Protein AF-A0A925VPJ5-F1 (afdb_monomer_lite)

pLDDT: mean 89.44, std 8.4, range [57.41, 96.25]

Foldseek 3Di:
DDDPPFQCVVCLVVVLVCVVVDVDDDDDDDPPRCCQPVNLVSVVPRVVCPPHDDDDDDDDPPDD

Secondary structure (DSSP, 8-state):
-PPPS-GGGGGHHHHHHHHHH-S-------TTSSHHHHHHHHHHT-GGGTT-----PPPPP---

Structure (mmCIF, N/CA/C/O backbone):
data_AF-A0A925VPJ5-F1
#
_entry.id   AF-A0A925VPJ5-F1
#
loop_
_atom_site.group_PDB
_atom_site.id
_atom_site.type_symbol
_atom_site.label_atom_id
_atom_site.label_alt_id
_atom_site.label_comp_id
_atom_site.label_asym_id
_atom_site.label_entity_id
_atom_site.label_seq_id
_atom_site.pdbx_PDB_ins_code
_atom_site.Cartn_x
_atom_site.Cartn_y
_atom_site.Cartn_z
_atom_site.occupancy
_atom_site.B_iso_or_equiv
_atom_site.auth_seq_id
_atom_site.auth_comp_id
_atom_site.auth_asym_id
_atom_site.auth_atom_id
_atom_site.pdbx_PDB_model_num
ATOM 1 N N . MET A 1 1 ? -11.401 4.837 -8.955 1.00 64.94 1 MET A N 1
ATOM 2 C CA . MET A 1 1 ? -10.529 5.840 -9.626 1.00 64.94 1 MET A CA 1
ATOM 3 C C . MET A 1 1 ? -9.815 5.254 -10.856 1.00 64.94 1 MET A C 1
ATOM 5 O O . MET A 1 1 ? -9.653 4.042 -10.909 1.00 64.94 1 MET A O 1
ATOM 9 N N . ARG A 1 2 ? -9.366 6.056 -11.842 1.00 79.12 2 ARG A N 1
ATOM 10 C CA . ARG A 1 2 ? -8.350 5.607 -12.828 1.00 79.12 2 ARG A CA 1
ATOM 11 C C . ARG A 1 2 ? -6.965 5.997 -12.309 1.00 79.12 2 ARG A C 1
ATOM 13 O O . ARG A 1 2 ? -6.746 7.173 -12.033 1.00 79.12 2 ARG A O 1
ATOM 20 N N . TYR A 1 3 ? -6.064 5.029 -12.173 1.00 83.06 3 TYR A N 1
ATOM 21 C CA . TYR A 1 3 ? -4.673 5.273 -11.783 1.00 83.06 3 TYR A CA 1
ATOM 22 C C . TYR A 1 3 ? -3.810 5.582 -13.017 1.00 83.06 3 TYR A C 1
ATOM 24 O O . TYR A 1 3 ? -4.136 5.105 -14.106 1.00 83.06 3 TYR A O 1
ATOM 32 N N . PRO A 1 4 ? -2.726 6.366 -12.873 1.00 82.56 4 PRO A N 1
ATOM 33 C CA . PRO A 1 4 ? -1.707 6.469 -13.914 1.00 82.56 4 PRO A CA 1
ATOM 34 C C . PRO A 1 4 ? -1.112 5.087 -14.219 1.00 82.56 4 PRO A C 1
ATOM 36 O O . PRO A 1 4 ? -1.050 4.234 -13.331 1.00 82.56 4 PRO A O 1
ATOM 39 N N . ASP A 1 5 ? -0.670 4.883 -15.461 1.00 87.06 5 ASP A N 1
ATOM 40 C CA . ASP A 1 5 ? -0.068 3.624 -15.909 1.00 87.06 5 ASP A CA 1
ATOM 41 C C . ASP A 1 5 ? 1.310 3.438 -15.256 1.00 87.06 5 ASP A C 1
ATOM 43 O O . ASP A 1 5 ? 2.329 3.954 -15.718 1.00 87.06 5 ASP A O 1
ATOM 47 N N . LEU A 1 6 ? 1.311 2.795 -14.087 1.00 91.50 6 LEU A N 1
ATOM 48 C CA . LEU A 1 6 ? 2.491 2.538 -13.268 1.00 91.50 6 LEU A CA 1
ATOM 49 C C . LEU A 1 6 ? 2.565 1.049 -12.918 1.00 91.50 6 LEU A C 1
ATOM 51 O O . LEU A 1 6 ? 1.520 0.444 -12.657 1.00 91.50 6 LEU A O 1
ATOM 55 N N . PRO A 1 7 ? 3.774 0.463 -12.802 1.00 92.50 7 PRO A N 1
ATOM 56 C CA . PRO A 1 7 ? 3.941 -0.973 -12.562 1.00 92.50 7 PRO A CA 1
ATOM 57 C C . PRO A 1 7 ? 3.186 -1.513 -11.340 1.00 92.50 7 PRO A C 1
ATOM 59 O O . PRO A 1 7 ? 2.747 -2.658 -11.338 1.00 92.50 7 PRO A O 1
ATOM 62 N N . ILE A 1 8 ? 2.996 -0.693 -10.300 1.00 94.00 8 ILE A N 1
ATOM 63 C CA . ILE A 1 8 ? 2.283 -1.101 -9.083 1.00 94.00 8 ILE A CA 1
ATOM 64 C C . ILE A 1 8 ? 0.791 -1.392 -9.302 1.00 94.00 8 ILE A C 1
ATOM 66 O O . ILE A 1 8 ? 0.193 -2.113 -8.508 1.00 94.00 8 ILE A O 1
ATOM 70 N N . THR A 1 9 ? 0.178 -0.847 -10.358 1.00 93.12 9 THR A N 1
ATOM 71 C CA . THR A 1 9 ? -1.267 -0.987 -10.613 1.00 93.12 9 THR A CA 1
ATOM 72 C C . THR A 1 9 ? -1.697 -2.445 -10.765 1.00 93.12 9 THR A C 1
ATOM 74 O O . THR A 1 9 ? -2.749 -2.819 -10.250 1.00 93.12 9 THR A O 1
ATOM 77 N N . ALA A 1 10 ? -0.849 -3.281 -11.370 1.00 92.12 10 ALA A N 1
ATOM 78 C CA . ALA A 1 10 ? -1.094 -4.711 -11.531 1.00 92.12 10 ALA A CA 1
ATOM 79 C C . ALA A 1 10 ? -1.178 -5.466 -10.190 1.00 92.12 10 ALA A C 1
ATOM 81 O O . ALA A 1 10 ? -1.868 -6.474 -10.106 1.00 92.12 10 ALA A O 1
ATOM 82 N N . ALA A 1 11 ? -0.525 -4.966 -9.135 1.00 93.06 11 ALA A N 1
ATOM 83 C CA . ALA A 1 11 ? -0.510 -5.592 -7.812 1.00 93.06 11 ALA A CA 1
ATOM 84 C C . ALA A 1 11 ? -1.647 -5.111 -6.886 1.00 93.06 11 ALA A C 1
ATOM 86 O O . ALA A 1 11 ? -1.800 -5.631 -5.780 1.00 93.06 11 ALA A O 1
ATOM 87 N N . LEU A 1 12 ? -2.438 -4.107 -7.291 1.00 92.94 12 LEU A N 1
ATOM 88 C CA . LEU A 1 12 ? -3.487 -3.535 -6.437 1.00 92.94 12 LEU A CA 1
ATOM 89 C C . LEU A 1 12 ? -4.616 -4.516 -6.081 1.00 92.94 12 LEU A C 1
ATOM 91 O O . LEU A 1 12 ? -5.009 -4.512 -4.914 1.00 92.94 12 LEU A O 1
ATOM 95 N N . PRO A 1 13 ? -5.151 -5.342 -7.006 1.00 93.81 13 PRO A N 1
ATOM 96 C CA . PRO A 1 13 ? -6.224 -6.276 -6.661 1.00 93.81 13 PRO A CA 1
ATOM 97 C C . PRO A 1 13 ? -5.806 -7.267 -5.566 1.00 93.81 13 PRO A C 1
ATOM 99 O O . PRO A 1 13 ? -6.536 -7.459 -4.589 1.00 93.81 13 PRO A O 1
ATOM 102 N N . ASP A 1 14 ? -4.599 -7.819 -5.686 1.00 95.38 14 ASP A N 1
ATOM 103 C CA . ASP A 1 14 ? -4.038 -8.765 -4.721 1.00 95.38 14 ASP A CA 1
ATOM 104 C C . ASP A 1 14 ? -3.756 -8.083 -3.380 1.00 95.38 14 ASP A C 1
ATOM 106 O O . ASP A 1 14 ? -4.109 -8.610 -2.325 1.00 95.38 14 ASP A O 1
ATOM 110 N N . LEU A 1 15 ? -3.199 -6.867 -3.406 1.00 94.88 15 LEU A N 1
ATOM 111 C CA . LEU A 1 15 ? -2.958 -6.066 -2.206 1.00 94.88 15 LEU A CA 1
ATOM 112 C C . LEU A 1 15 ? -4.254 -5.769 -1.437 1.00 94.88 15 LEU A C 1
ATOM 114 O O . LEU A 1 15 ? -4.297 -5.930 -0.217 1.00 94.88 15 LEU A O 1
ATOM 118 N N . LEU A 1 16 ? -5.307 -5.331 -2.132 1.00 94.38 16 LEU A N 1
ATOM 119 C CA . LEU A 1 16 ? -6.592 -4.999 -1.512 1.00 94.38 16 LEU A CA 1
ATOM 120 C C . LEU A 1 16 ? -7.269 -6.235 -0.920 1.00 94.38 16 LEU A C 1
ATOM 122 O O . LEU A 1 16 ? -7.815 -6.158 0.181 1.00 94.38 16 LEU A O 1
ATOM 126 N N . THR A 1 17 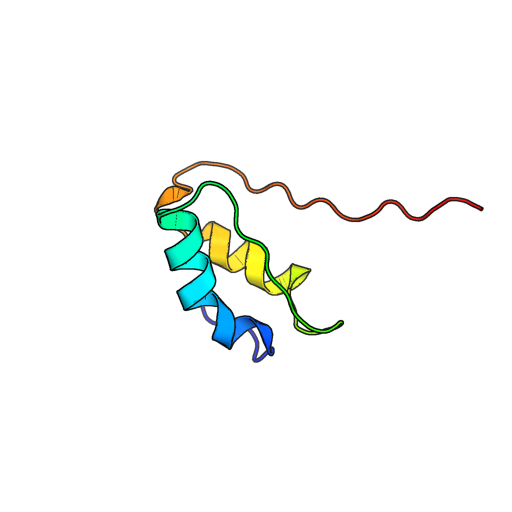? -7.192 -7.366 -1.622 1.00 95.38 17 THR A N 1
ATOM 127 C CA . THR A 1 17 ? -7.713 -8.654 -1.149 1.00 95.38 17 THR A CA 1
ATOM 128 C C . THR A 1 17 ? -6.958 -9.119 0.094 1.00 95.38 17 THR A C 1
ATOM 130 O O . THR A 1 17 ? -7.57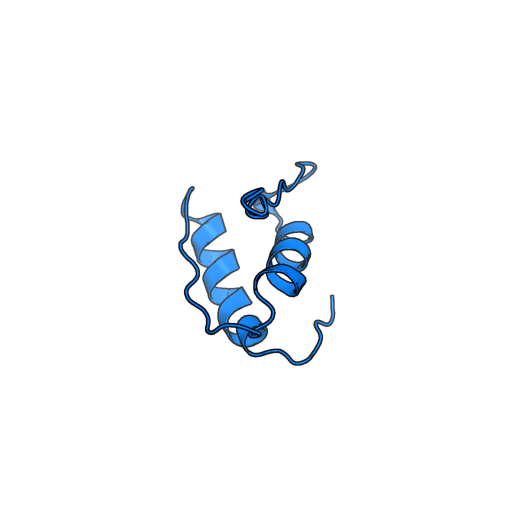6 -9.474 1.097 1.00 95.38 17 THR A O 1
ATOM 133 N N . ALA A 1 18 ? -5.625 -9.046 0.077 1.00 96.25 18 ALA A N 1
ATOM 134 C CA . ALA A 1 18 ? -4.798 -9.431 1.212 1.00 96.25 18 ALA A CA 1
ATOM 135 C C . ALA A 1 18 ? -5.053 -8.544 2.442 1.00 96.25 18 ALA A C 1
ATOM 137 O O . ALA A 1 18 ? -5.176 -9.068 3.543 1.00 96.25 18 ALA A O 1
ATOM 138 N N . LEU A 1 19 ? -5.207 -7.225 2.275 1.00 95.31 19 LEU A N 1
ATOM 139 C CA . LEU A 1 19 ? -5.518 -6.310 3.386 1.00 95.31 19 LEU A CA 1
ATOM 140 C C . LEU A 1 19 ? -6.950 -6.450 3.920 1.00 95.31 19 LEU A C 1
ATOM 142 O O . LEU A 1 19 ? -7.211 -6.076 5.058 1.00 95.31 19 LEU A O 1
ATOM 146 N N . ALA A 1 20 ? -7.879 -6.989 3.127 1.00 94.56 20 ALA A N 1
ATOM 147 C CA . ALA A 1 20 ? -9.213 -7.323 3.619 1.00 94.56 20 ALA A CA 1
ATOM 148 C C . ALA A 1 20 ? -9.208 -8.577 4.515 1.00 94.56 20 ALA A C 1
ATOM 150 O O . ALA A 1 20 ? -10.064 -8.705 5.387 1.00 94.56 20 ALA A O 1
ATOM 151 N N . ALA A 1 21 ? -8.258 -9.495 4.302 1.00 96.12 21 ALA A N 1
ATOM 152 C CA . ALA A 1 21 ? -8.147 -10.760 5.032 1.00 96.12 21 ALA A CA 1
ATOM 153 C C . ALA A 1 21 ? -7.085 -10.749 6.148 1.00 96.12 21 ALA A C 1
ATOM 155 O O . ALA A 1 21 ? -7.129 -11.585 7.053 1.00 96.12 21 ALA A O 1
ATOM 156 N N . HIS A 1 22 ? -6.121 -9.829 6.090 1.00 96.12 22 HIS A N 1
ATOM 157 C CA . HIS A 1 22 ? -4.964 -9.787 6.978 1.00 96.12 22 HIS A CA 1
ATOM 158 C C . HIS A 1 22 ? -4.695 -8.371 7.487 1.00 96.12 22 HIS A C 1
ATOM 160 O O . HIS A 1 22 ? -4.795 -7.395 6.750 1.00 96.12 22 HIS A O 1
ATOM 166 N N . GLU A 1 23 ? -4.235 -8.260 8.734 1.00 93.19 23 GLU A N 1
ATOM 167 C CA . GLU A 1 23 ? -3.890 -6.967 9.344 1.00 93.19 23 GLU A CA 1
ATOM 168 C C . GLU A 1 23 ? -2.634 -6.317 8.739 1.00 93.19 23 GLU A C 1
ATOM 170 O O . GLU A 1 23 ? -2.393 -5.124 8.924 1.00 93.19 23 GLU A O 1
ATOM 175 N N . ARG A 1 24 ? -1.776 -7.105 8.077 1.00 95.56 24 ARG A N 1
ATOM 176 C CA . ARG A 1 24 ? -0.464 -6.666 7.585 1.00 95.56 24 ARG A CA 1
ATOM 177 C C . ARG A 1 24 ? -0.154 -7.307 6.244 1.00 95.56 24 ARG A C 1
ATOM 179 O O . ARG A 1 24 ? -0.262 -8.520 6.096 1.00 95.56 24 ARG A O 1
ATOM 186 N N . VAL A 1 25 ? 0.308 -6.489 5.304 1.00 95.81 25 VAL A N 1
ATOM 187 C CA . VAL A 1 25 ? 0.750 -6.923 3.976 1.00 95.81 25 VAL A CA 1
ATOM 188 C C . VAL A 1 25 ? 2.067 -6.238 3.641 1.00 95.81 25 VAL A C 1
ATOM 190 O O . VAL A 1 25 ? 2.243 -5.047 3.898 1.00 95.81 25 VAL A O 1
ATOM 193 N N . ILE A 1 26 ? 2.998 -6.999 3.067 1.00 93.94 26 ILE A N 1
ATOM 194 C CA . ILE A 1 26 ? 4.262 -6.480 2.548 1.00 93.94 26 ILE A CA 1
ATOM 195 C C . ILE A 1 26 ? 4.121 -6.335 1.038 1.00 93.94 26 ILE A C 1
ATOM 197 O O . ILE A 1 26 ? 3.782 -7.289 0.345 1.00 93.94 26 ILE A O 1
ATOM 201 N N . VAL A 1 27 ? 4.415 -5.141 0.533 1.00 91.88 27 VAL A N 1
ATOM 202 C CA . VAL A 1 27 ? 4.432 -4.858 -0.903 1.00 91.88 27 VAL A CA 1
ATOM 203 C C . VAL A 1 27 ? 5.875 -4.724 -1.353 1.00 91.88 27 VAL A C 1
ATOM 205 O O . VAL A 1 27 ? 6.577 -3.798 -0.944 1.00 91.88 27 VAL A O 1
ATOM 208 N N . GLN A 1 28 ? 6.306 -5.632 -2.224 1.00 91.31 28 GLN A N 1
ATOM 209 C CA . GLN A 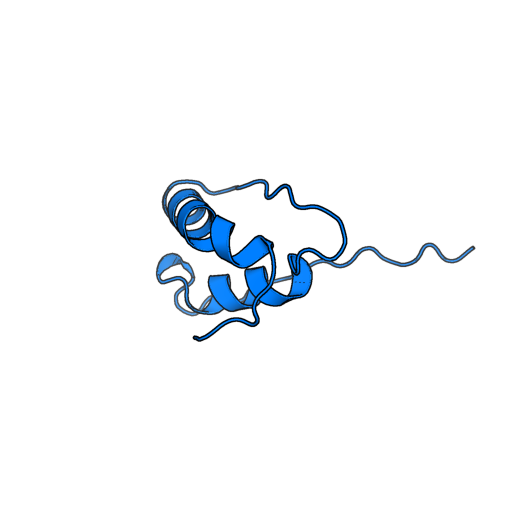1 28 ? 7.589 -5.533 -2.903 1.00 91.31 28 GLN A CA 1
ATOM 210 C C . GLN A 1 28 ? 7.374 -4.968 -4.305 1.00 91.31 28 GLN A C 1
ATOM 212 O O . GLN A 1 28 ? 6.616 -5.513 -5.101 1.00 91.31 28 GLN A O 1
ATOM 217 N N . ALA A 1 29 ? 8.047 -3.863 -4.609 1.00 88.25 29 ALA A N 1
ATOM 218 C CA . ALA A 1 29 ? 8.024 -3.245 -5.926 1.00 88.25 29 ALA A CA 1
ATOM 219 C C . ALA A 1 29 ? 9.370 -2.554 -6.190 1.00 88.25 29 ALA A C 1
ATOM 221 O O . ALA A 1 29 ? 9.989 -2.060 -5.239 1.00 88.25 29 ALA A O 1
ATOM 222 N N . PRO A 1 30 ? 9.837 -2.503 -7.450 1.00 87.31 30 PRO A N 1
ATOM 223 C CA . PRO A 1 30 ? 11.079 -1.819 -7.780 1.00 87.31 30 PRO A CA 1
ATOM 224 C C . PRO A 1 30 ? 10.991 -0.307 -7.485 1.00 87.31 30 PRO A C 1
ATOM 226 O O . PRO A 1 30 ? 9.891 0.263 -7.431 1.00 87.31 30 PRO A O 1
ATOM 229 N N . PRO A 1 31 ? 12.134 0.380 -7.295 1.00 87.62 31 PRO A N 1
ATOM 230 C CA . PRO A 1 31 ? 12.162 1.837 -7.193 1.00 87.62 31 PRO A CA 1
ATOM 231 C C . PRO A 1 31 ? 11.463 2.492 -8.392 1.00 87.62 31 PRO A C 1
ATOM 233 O O . PRO A 1 31 ? 11.586 2.024 -9.519 1.00 87.62 31 PRO A O 1
ATOM 236 N N . GLY A 1 32 ? 10.698 3.559 -8.152 1.00 87.56 32 GLY A N 1
ATOM 237 C CA . GLY A 1 32 ? 9.948 4.247 -9.211 1.00 87.56 32 GLY A CA 1
ATOM 238 C C . GLY A 1 32 ? 8.653 3.554 -9.664 1.00 87.56 32 GLY A C 1
ATOM 239 O O . GLY A 1 32 ? 7.917 4.135 -10.451 1.00 87.56 32 GLY A O 1
ATOM 240 N N . ALA A 1 33 ? 8.292 2.383 -9.123 1.00 92.31 33 ALA A N 1
ATOM 241 C CA . ALA A 1 33 ? 7.067 1.664 -9.505 1.00 92.31 33 ALA A CA 1
ATOM 242 C C . ALA A 1 33 ? 5.742 2.374 -9.151 1.00 92.31 33 ALA A C 1
ATOM 244 O O . ALA A 1 33 ? 4.674 1.867 -9.481 1.00 92.31 33 ALA A O 1
ATOM 245 N N . GLY A 1 34 ? 5.787 3.505 -8.439 1.00 91.50 34 GLY A N 1
ATOM 246 C CA . GLY A 1 34 ? 4.593 4.236 -8.005 1.00 91.50 34 GLY A CA 1
ATOM 247 C C . GLY A 1 34 ? 4.025 3.812 -6.650 1.00 91.50 34 GLY A C 1
ATOM 248 O O . GLY A 1 34 ? 2.929 4.243 -6.299 1.00 91.50 34 GLY A O 1
ATOM 249 N N . LYS A 1 35 ? 4.748 3.001 -5.859 1.00 92.56 35 LYS A N 1
ATOM 250 C CA . LYS A 1 35 ? 4.261 2.471 -4.568 1.00 92.56 35 LYS A CA 1
ATOM 251 C C . LYS A 1 35 ? 3.777 3.554 -3.592 1.00 92.56 35 LYS A C 1
ATOM 253 O O . LYS A 1 35 ? 2.734 3.390 -2.981 1.00 92.56 35 LYS A O 1
ATOM 258 N N . THR A 1 36 ? 4.496 4.671 -3.467 1.00 89.50 36 THR A N 1
ATOM 259 C CA . THR A 1 36 ? 4.150 5.750 -2.520 1.00 89.50 36 THR A CA 1
ATOM 260 C C . THR A 1 36 ? 3.062 6.670 -3.087 1.00 89.50 36 THR A C 1
ATO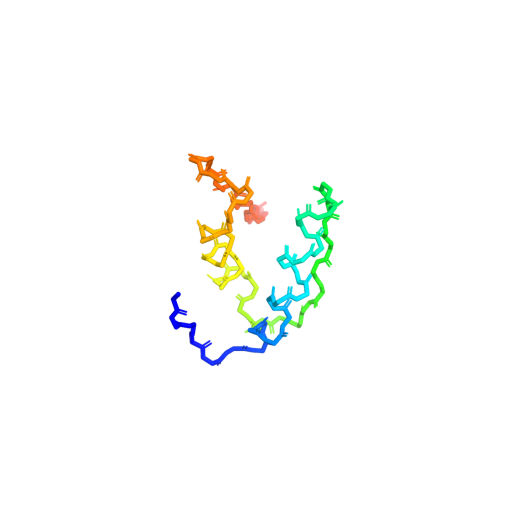M 262 O O . THR A 1 36 ? 2.410 7.389 -2.343 1.00 89.50 36 THR A O 1
ATOM 265 N N . THR A 1 37 ? 2.825 6.618 -4.399 1.00 90.19 37 THR A N 1
ATOM 266 C CA . THR A 1 37 ? 1.859 7.473 -5.097 1.00 90.19 37 THR A CA 1
ATOM 267 C C . THR A 1 37 ? 0.494 6.801 -5.210 1.00 90.19 37 THR A C 1
ATOM 269 O O . THR A 1 37 ? -0.515 7.392 -4.851 1.00 90.19 37 THR A O 1
ATOM 272 N N . VAL A 1 38 ? 0.447 5.558 -5.700 1.00 93.38 38 VAL A N 1
ATOM 273 C CA . VAL A 1 38 ? -0.807 4.883 -6.071 1.00 93.38 38 VAL A CA 1
ATOM 274 C C . VAL A 1 38 ? -1.385 4.056 -4.931 1.00 93.38 38 VAL A C 1
ATOM 276 O O . VAL A 1 38 ? -2.600 4.050 -4.753 1.00 93.38 38 VAL A O 1
ATOM 279 N N . VAL A 1 39 ? -0.548 3.383 -4.133 1.00 93.62 39 VAL A N 1
ATOM 280 C CA . VAL A 1 39 ? -1.049 2.509 -3.059 1.00 93.62 39 VAL A CA 1
ATOM 281 C C . VAL A 1 39 ? -1.894 3.290 -2.053 1.00 93.62 39 VAL A C 1
ATOM 283 O O . VAL A 1 39 ? -3.027 2.873 -1.826 1.00 93.62 39 VAL A O 1
ATOM 286 N N . PRO A 1 40 ? -1.449 4.437 -1.498 1.00 92.75 40 PRO A N 1
ATOM 287 C CA . PRO A 1 40 ? -2.279 5.174 -0.549 1.00 92.75 40 PRO A CA 1
ATOM 288 C C . PRO A 1 40 ? -3.627 5.590 -1.145 1.00 92.75 40 PRO A C 1
ATOM 290 O O . PRO A 1 40 ? -4.643 5.482 -0.466 1.00 92.75 40 PRO A O 1
ATOM 293 N N . LEU A 1 41 ? -3.656 5.993 -2.421 1.00 92.06 41 LEU A N 1
ATOM 294 C CA . LEU A 1 41 ? -4.891 6.359 -3.118 1.00 92.06 41 LEU A CA 1
ATOM 295 C C . LEU A 1 41 ? -5.842 5.166 -3.260 1.00 92.06 41 LEU A C 1
ATOM 297 O O . LEU A 1 41 ? -7.028 5.301 -2.978 1.00 92.06 41 LEU A O 1
ATOM 301 N N . ALA A 1 42 ? -5.328 3.991 -3.626 1.00 93.00 42 ALA A N 1
ATOM 302 C CA . ALA A 1 42 ? -6.140 2.781 -3.732 1.00 93.00 42 ALA A CA 1
ATOM 303 C C . ALA A 1 42 ? -6.723 2.341 -2.386 1.00 93.00 42 ALA A C 1
ATOM 305 O O . ALA A 1 42 ? -7.874 1.917 -2.305 1.00 93.00 42 ALA A O 1
ATOM 306 N N . LEU A 1 43 ? -5.957 2.507 -1.310 1.00 93.50 43 LEU A N 1
ATOM 307 C CA . LEU A 1 43 ? -6.417 2.220 0.044 1.00 93.50 43 LEU A CA 1
ATOM 308 C C . LEU A 1 43 ? -7.494 3.211 0.524 1.00 93.50 43 LEU A C 1
ATOM 310 O O . LEU A 1 43 ? -8.320 2.847 1.360 1.00 93.50 43 LEU A O 1
ATOM 314 N N . LEU A 1 44 ? -7.539 4.447 0.004 1.00 93.06 44 LEU A N 1
ATOM 315 C CA . LEU A 1 44 ? -8.615 5.395 0.332 1.00 93.06 44 LEU A CA 1
ATOM 316 C C . LEU A 1 44 ? -9.983 4.901 -0.160 1.00 93.06 44 LEU A C 1
ATOM 318 O O . LEU A 1 44 ? -10.990 5.137 0.511 1.00 93.06 44 LEU A O 1
ATOM 322 N N . GLU A 1 45 ? -10.026 4.184 -1.282 1.00 90.62 45 GLU A N 1
ATOM 323 C CA . GLU A 1 45 ? -11.256 3.595 -1.828 1.00 90.62 45 GLU A CA 1
ATOM 324 C C . GLU A 1 45 ? -11.614 2.241 -1.179 1.00 90.62 45 GLU A C 1
ATOM 326 O O . GLU A 1 45 ? -12.680 1.691 -1.454 1.00 90.62 45 GLU A O 1
ATOM 331 N N . ALA A 1 46 ? -10.762 1.692 -0.305 1.00 92.44 46 ALA A N 1
ATOM 332 C CA . ALA A 1 46 ? -10.969 0.365 0.258 1.00 92.44 46 ALA A CA 1
ATOM 333 C C . ALA A 1 46 ? -12.163 0.325 1.242 1.00 92.44 46 ALA A C 1
ATOM 335 O O . ALA A 1 46 ? -12.170 1.084 2.218 1.00 92.44 46 ALA A O 1
ATOM 336 N N . PRO A 1 47 ? -13.142 -0.591 1.071 1.00 91.75 47 PRO A N 1
ATOM 337 C CA . PRO A 1 47 ? -14.330 -0.648 1.930 1.00 91.75 47 PRO A CA 1
ATOM 338 C C . PRO A 1 47 ? -14.008 -0.853 3.414 1.00 91.75 47 PRO A C 1
ATOM 340 O O . PRO A 1 47 ? -14.646 -0.252 4.276 1.00 91.75 47 PRO A O 1
ATOM 343 N N . TRP A 1 48 ? -12.976 -1.648 3.713 1.00 90.56 48 TRP A N 1
ATOM 344 C CA . TRP A 1 48 ? -12.541 -1.940 5.082 1.00 90.56 48 TRP A CA 1
ATOM 345 C C . TRP A 1 48 ? -11.950 -0.724 5.807 1.00 90.56 48 TRP A C 1
ATOM 347 O O . TRP A 1 48 ? -11.931 -0.700 7.035 1.00 90.56 48 TRP A O 1
ATOM 357 N N . ARG A 1 49 ? -11.504 0.314 5.084 1.00 93.00 49 ARG A N 1
ATOM 358 C CA . ARG A 1 49 ? -11.046 1.569 5.697 1.00 93.00 49 ARG A CA 1
ATOM 359 C C . ARG A 1 49 ? -12.220 2.338 6.308 1.00 93.00 49 ARG A C 1
ATOM 361 O O . ARG A 1 49 ? -12.046 3.035 7.310 1.00 93.00 49 ARG A O 1
ATOM 368 N N . GLY A 1 50 ? -13.403 2.261 5.692 1.00 90.38 50 GLY A N 1
ATOM 369 C CA . GLY A 1 50 ? -14.571 3.052 6.076 1.00 90.38 50 GLY A CA 1
ATOM 370 C C . GLY A 1 50 ? -14.255 4.553 6.134 1.00 90.38 50 GLY A C 1
ATOM 371 O O . GLY A 1 50 ? -13.773 5.140 5.169 1.00 90.38 50 GLY A O 1
ATOM 372 N N . GLY A 1 51 ? -14.505 5.185 7.283 1.00 90.75 51 GLY A N 1
ATOM 373 C CA . GLY A 1 51 ? -14.160 6.590 7.549 1.00 90.75 51 GLY A CA 1
ATOM 374 C C . GLY A 1 51 ? -12.743 6.820 8.097 1.00 90.75 51 GLY A C 1
ATOM 375 O O . GLY A 1 51 ? -12.400 7.949 8.438 1.00 90.75 51 GLY A O 1
ATOM 376 N N . GLY A 1 52 ? -11.924 5.771 8.222 1.00 91.44 52 GLY A N 1
ATOM 377 C CA . GLY A 1 52 ? -10.589 5.834 8.817 1.00 91.44 52 GLY A CA 1
ATOM 378 C C . GLY A 1 52 ? -9.575 6.633 7.993 1.00 91.44 52 GLY A C 1
ATOM 379 O O . GLY A 1 52 ? -9.740 6.846 6.794 1.00 91.44 52 GLY A O 1
ATOM 380 N N . ARG A 1 53 ? -8.487 7.073 8.627 1.00 93.00 53 ARG A N 1
ATOM 381 C CA . ARG A 1 53 ? -7.402 7.813 7.961 1.00 93.00 53 ARG A CA 1
ATOM 382 C C . ARG A 1 5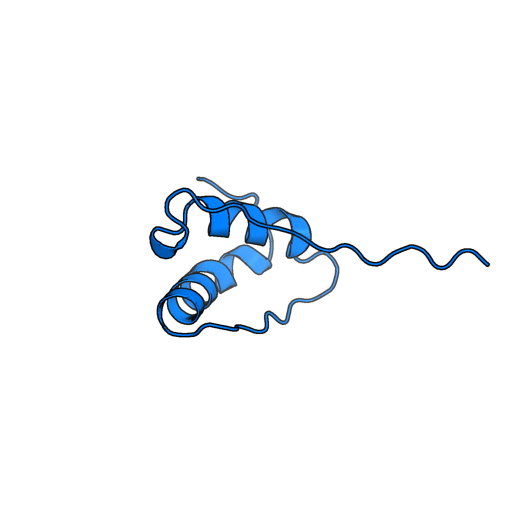3 ? -6.259 6.877 7.585 1.00 93.00 53 ARG A C 1
ATOM 384 O O . ARG A 1 53 ? -6.020 5.892 8.274 1.00 93.00 53 ARG A O 1
ATOM 391 N N . ILE A 1 54 ? -5.530 7.228 6.530 1.00 93.38 54 ILE A N 1
ATOM 392 C CA . ILE A 1 54 ? -4.301 6.539 6.129 1.00 93.38 54 ILE A CA 1
ATOM 393 C C . ILE A 1 54 ? -3.117 7.407 6.526 1.00 93.38 54 ILE A C 1
ATOM 395 O O . ILE A 1 54 ? -3.046 8.572 6.140 1.00 93.38 54 ILE A O 1
ATOM 399 N N . LEU A 1 55 ? -2.191 6.826 7.286 1.00 93.62 55 LEU A N 1
ATOM 400 C CA . LEU A 1 55 ? -0.913 7.443 7.609 1.00 93.62 55 LEU A CA 1
ATOM 401 C C . LEU A 1 55 ? 0.169 6.8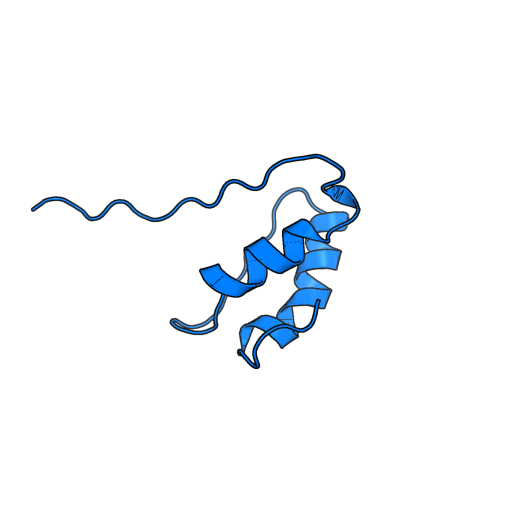23 6.726 1.00 93.62 55 LEU A C 1
ATOM 403 O O . LEU A 1 55 ? 0.397 5.616 6.777 1.00 93.62 55 LEU A O 1
ATOM 407 N N . VAL A 1 56 ? 0.840 7.654 5.933 1.00 92.19 56 VAL A N 1
ATOM 408 C CA . VAL A 1 56 ? 2.000 7.249 5.134 1.00 92.19 56 VAL A CA 1
ATOM 409 C C . VAL A 1 56 ? 3.242 7.793 5.820 1.00 92.19 56 VAL A C 1
ATOM 411 O O . VAL A 1 56 ? 3.353 8.996 6.042 1.00 92.19 56 VAL A O 1
ATOM 414 N N . LEU A 1 57 ? 4.158 6.901 6.184 1.00 90.81 57 LEU A N 1
ATOM 415 C CA . LEU A 1 57 ? 5.440 7.278 6.764 1.00 90.81 57 LEU A CA 1
ATOM 416 C C . LEU A 1 57 ? 6.471 7.382 5.644 1.00 90.81 57 LEU A C 1
ATOM 418 O O . LEU A 1 57 ? 6.688 6.418 4.907 1.00 90.81 57 LEU A O 1
ATOM 422 N N . GLU A 1 58 ? 7.121 8.535 5.535 1.00 87.62 58 GLU A N 1
ATOM 423 C CA . GLU A 1 58 ? 8.290 8.709 4.677 1.00 87.62 58 GLU A CA 1
ATOM 424 C C . GLU A 1 58 ? 9.563 8.707 5.534 1.00 87.62 58 GLU A C 1
ATOM 426 O O . GLU A 1 58 ? 9.543 9.191 6.672 1.00 87.62 58 GLU A O 1
ATOM 431 N N . PRO A 1 59 ? 10.670 8.121 5.043 1.00 84.38 59 PRO A N 1
ATOM 432 C CA . PRO A 1 59 ? 11.925 8.133 5.778 1.00 84.38 59 PRO A CA 1
ATOM 433 C C . PRO A 1 59 ? 12.369 9.579 6.012 1.00 84.38 59 PRO A C 1
ATOM 435 O O . PRO A 1 59 ? 12.375 10.392 5.088 1.00 84.38 59 PRO A O 1
ATOM 438 N N . ARG A 1 60 ? 12.789 9.900 7.241 1.00 84.75 60 ARG A N 1
ATOM 439 C CA . ARG A 1 60 ? 13.475 11.172 7.494 1.00 84.75 60 ARG A CA 1
ATOM 440 C C . ARG A 1 60 ? 14.761 11.193 6.664 1.00 84.75 60 ARG A C 1
ATOM 442 O O . ARG A 1 60 ? 15.486 10.194 6.664 1.00 84.75 60 ARG A O 1
ATOM 449 N N . GLN A 1 61 ? 15.086 12.303 6.002 1.00 77.69 61 GLN A N 1
ATOM 450 C CA . GLN A 1 61 ? 16.466 12.471 5.551 1.00 77.69 61 GLN A CA 1
ATOM 451 C C . GLN A 1 61 ? 17.364 12.495 6.792 1.00 77.69 61 GLN A C 1
ATOM 453 O O . GLN A 1 61 ? 17.081 13.200 7.763 1.00 77.69 61 GLN A O 1
ATOM 458 N N . LEU A 1 62 ? 18.405 11.662 6.794 1.00 61.88 62 LEU A N 1
ATOM 459 C CA . LEU A 1 62 ? 19.472 11.755 7.781 1.00 61.88 62 LEU A CA 1
ATOM 460 C C . LEU A 1 62 ? 20.135 13.120 7.581 1.00 61.88 62 LEU A C 1
ATOM 462 O O . LEU A 1 62 ? 20.758 13.347 6.549 1.00 61.88 62 LEU A O 1
ATOM 466 N N . ALA A 1 63 ? 19.954 14.032 8.538 1.00 58.16 63 ALA A N 1
ATOM 467 C CA . ALA A 1 63 ? 20.834 15.185 8.642 1.00 58.16 63 ALA A CA 1
ATOM 468 C C . ALA A 1 63 ? 22.253 14.643 8.871 1.00 58.16 63 ALA A C 1
ATOM 470 O O . ALA A 1 63 ? 22.452 13.845 9.793 1.00 58.16 63 ALA A O 1
ATOM 471 N N . ALA A 1 64 ? 23.165 14.993 7.965 1.00 57.41 64 ALA A N 1
ATOM 472 C CA . ALA A 1 64 ? 24.595 14.733 8.097 1.00 57.41 64 ALA A CA 1
ATOM 473 C C . ALA A 1 64 ? 25.213 15.669 9.141 1.00 57.41 64 ALA A C 1
ATOM 475 O O . ALA A 1 64 ? 24.735 16.824 9.240 1.00 57.41 64 ALA A O 1
#

Sequence (64 aa):
MRYPDLPITAALPDLLTALAAHERVIVQAPPGAGKTTVVPLALLEAPWRGGGRILVLEPRQLAA

Radius of gyration: 12.98 Å; chains: 1; bounding box: 39×26×25 Å